Protein AF-A0A7J3TVX0-F1 (afdb_monomer_lite)

Radius of gyration: 14.3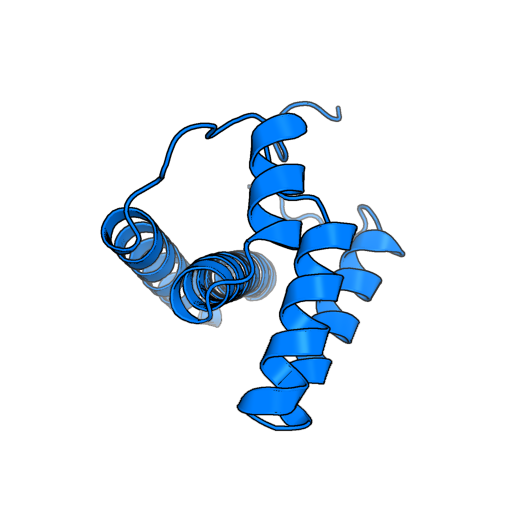8 Å; chains: 1; bounding box: 34×31×35 Å

pLDDT: mean 74.0, std 18.88, range [29.16, 92.06]

Secondary structure (DSSP, 8-state):
---SSS----S---HHHHHHHHHHHHHHHHHHTTT-HHHHHHHHHHHHHHHHHHHHHHTT-HHHHHHHHHHTS--HHHHHHHHHHHHHHH-GGGGHHHHHHHHHHHSTT-S----

Sequence (115 aa):
MYVDLVHGMGEEVDVKQRIDLASKYLEEGMKLADKDPIQASGKLYKVAEEAVKVLAVRFGMEDILKVVGGKGGWTVIELEKAVSRISKKLGGWFKYFRGILHGFYMYGGYFPLNL

Foldseek 3Di:
DPPPDWDADQDDPDLVNLQVQLVVLQVVLVVCVVPPVLSSVVSNLSNVQSVLVSVCVVVVVVVLVVVQNVVRHDDLVSSLVSLVVVCVVVHPVSNVNNVVSVCCVVVPDPSPPPD

Structure (mmCIF, N/CA/C/O backbone):
data_AF-A0A7J3TVX0-F1
#
_entry.id   AF-A0A7J3TVX0-F1
#
loop_
_atom_site.group_PDB
_atom_site.id
_atom_site.type_symbol
_atom_site.label_atom_id
_atom_site.label_alt_id
_atom_site.label_comp_id
_atom_site.label_asym_id
_atom_site.label_entity_id
_atom_site.label_seq_id
_atom_site.pdbx_PDB_ins_code
_atom_site.Cartn_x
_atom_site.Cartn_y
_atom_site.Cartn_z
_atom_site.occupancy
_atom_site.B_iso_or_equiv
_atom_site.auth_seq_id
_atom_site.auth_comp_id
_atom_site.auth_asym_id
_atom_site.auth_atom_id
_atom_site.pdbx_PDB_model_num
ATOM 1 N N . MET A 1 1 ? 20.139 12.286 1.235 1.00 34.56 1 MET A N 1
ATOM 2 C CA . MET A 1 1 ? 19.181 12.712 0.196 1.00 34.56 1 MET A CA 1
ATOM 3 C C . MET A 1 1 ? 17.920 11.879 0.381 1.00 34.56 1 MET A C 1
ATOM 5 O O . MET A 1 1 ? 17.790 10.815 -0.196 1.00 34.56 1 MET A O 1
ATOM 9 N N . TYR A 1 2 ? 17.102 12.282 1.351 1.00 30.72 2 TYR A N 1
ATOM 10 C CA . TYR A 1 2 ? 16.082 11.455 2.013 1.00 30.72 2 TYR A CA 1
ATOM 11 C C . TYR A 1 2 ? 14.727 12.184 2.000 1.00 30.72 2 TYR A C 1
ATOM 13 O O . TYR A 1 2 ? 14.042 12.223 3.016 1.00 30.72 2 TYR A O 1
ATOM 21 N N . VAL A 1 3 ? 14.402 12.878 0.901 1.00 33.53 3 VAL A N 1
ATOM 22 C CA . VAL A 1 3 ? 13.407 13.967 0.964 1.00 33.53 3 VAL A CA 1
ATOM 23 C C . VAL A 1 3 ? 12.142 13.748 0.125 1.00 33.53 3 VAL A C 1
ATOM 25 O O . VAL A 1 3 ? 11.113 14.268 0.524 1.00 33.53 3 VAL A O 1
ATOM 28 N N . ASP A 1 4 ? 12.101 12.875 -0.891 1.00 33.25 4 ASP A N 1
ATOM 29 C CA . ASP A 1 4 ? 10.940 12.897 -1.814 1.00 33.25 4 ASP A CA 1
ATOM 30 C C . ASP A 1 4 ? 10.031 11.653 -1.860 1.00 33.25 4 ASP A C 1
ATOM 32 O O . ASP A 1 4 ? 9.159 11.575 -2.720 1.00 33.25 4 ASP A O 1
ATOM 36 N N . LEU A 1 5 ? 10.155 10.671 -0.955 1.00 38.53 5 LEU A N 1
ATOM 37 C CA . LEU A 1 5 ? 9.401 9.402 -1.092 1.00 38.53 5 LEU A CA 1
ATOM 38 C C . LEU A 1 5 ? 8.338 9.095 -0.031 1.00 38.53 5 LEU A C 1
ATOM 40 O O . LEU A 1 5 ? 7.684 8.061 -0.121 1.00 38.53 5 LEU A O 1
ATOM 44 N N . VAL A 1 6 ? 8.094 9.993 0.927 1.00 39.53 6 VAL A N 1
ATOM 45 C CA . VAL A 1 6 ? 6.992 9.837 1.907 1.00 39.53 6 VAL A CA 1
ATOM 46 C C . VAL A 1 6 ? 6.240 11.160 2.142 1.00 39.53 6 VAL A C 1
ATOM 48 O O . VAL A 1 6 ? 5.517 11.314 3.121 1.00 39.53 6 VAL A O 1
ATOM 51 N N . HIS A 1 7 ? 6.395 12.154 1.262 1.00 34.94 7 HIS A N 1
ATOM 52 C CA . HIS A 1 7 ? 5.667 13.417 1.391 1.00 34.94 7 HIS A CA 1
ATOM 53 C C . HIS A 1 7 ? 4.258 13.315 0.800 1.00 34.94 7 HIS A C 1
ATOM 55 O O . HIS A 1 7 ? 4.060 13.357 -0.408 1.00 34.94 7 HIS A O 1
ATOM 61 N N . GLY A 1 8 ? 3.293 13.170 1.711 1.00 35.56 8 GLY A N 1
ATOM 62 C CA . GLY A 1 8 ? 2.036 13.912 1.702 1.00 35.56 8 GLY A CA 1
ATOM 63 C C . GLY A 1 8 ? 1.128 13.744 0.489 1.00 35.56 8 GLY A C 1
ATOM 64 O O . GLY A 1 8 ? 1.158 14.544 -0.435 1.00 35.56 8 GLY A O 1
ATOM 65 N N . MET A 1 9 ? 0.175 12.824 0.608 1.00 35.59 9 MET A N 1
ATOM 66 C CA . MET A 1 9 ? -1.212 13.156 0.277 1.00 35.59 9 MET A CA 1
ATOM 67 C C . MET A 1 9 ? -2.062 12.722 1.465 1.00 35.59 9 MET A C 1
ATOM 69 O O . MET A 1 9 ? -2.597 11.612 1.513 1.00 35.59 9 MET A O 1
ATOM 73 N N . GLY A 1 10 ? -2.059 13.590 2.481 1.00 39.28 10 GLY A N 1
ATOM 74 C CA . GLY A 1 10 ? -3.202 13.717 3.371 1.00 39.28 10 GLY A CA 1
ATOM 75 C C . GLY A 1 10 ? -4.428 14.124 2.554 1.00 39.28 10 GLY A C 1
ATOM 76 O O . GLY A 1 10 ? -4.291 14.619 1.440 1.00 39.28 10 GLY A O 1
ATOM 77 N N . GLU A 1 11 ? -5.596 13.894 3.140 1.00 40.81 11 GLU A N 1
ATOM 78 C CA . GLU A 1 11 ? -6.919 13.891 2.507 1.00 40.81 11 GLU A CA 1
ATOM 79 C C . GLU A 1 11 ? -7.253 12.584 1.790 1.00 40.81 11 GLU A C 1
ATOM 81 O O . GLU A 1 11 ? -6.399 11.867 1.268 1.00 40.81 11 GLU A O 1
ATOM 86 N N . GLU A 1 12 ? -8.530 12.231 1.872 1.00 44.47 12 GLU A N 1
ATOM 87 C CA . GLU A 1 12 ? -9.164 11.105 1.206 1.00 44.47 12 GLU A CA 1
ATOM 88 C C . GLU A 1 12 ? -8.864 11.137 -0.297 1.00 44.47 12 GLU A C 1
ATOM 90 O O . GLU A 1 12 ? -9.644 11.647 -1.093 1.00 44.47 12 GLU A O 1
ATOM 95 N N . VAL A 1 13 ? -7.720 10.596 -0.718 1.00 54.12 13 VAL A N 1
ATOM 96 C CA . VAL A 1 13 ? -7.504 10.307 -2.133 1.00 54.12 13 VAL A CA 1
ATOM 97 C C . VAL A 1 13 ? -8.579 9.296 -2.497 1.00 54.12 13 VAL A C 1
ATOM 99 O O . VAL A 1 13 ? -8.540 8.155 -2.015 1.00 54.12 13 VAL A O 1
ATOM 102 N N . ASP A 1 14 ? -9.545 9.756 -3.293 1.00 68.31 14 ASP A N 1
ATOM 103 C CA . ASP A 1 14 ? -10.645 8.959 -3.811 1.00 68.31 14 ASP A CA 1
ATOM 104 C C . ASP A 1 14 ? -10.072 7.624 -4.296 1.00 68.31 14 ASP A C 1
ATOM 106 O O . ASP A 1 14 ? -9.055 7.571 -4.996 1.00 68.31 14 ASP A O 1
ATOM 110 N N . VAL A 1 15 ? -10.709 6.526 -3.893 1.00 75.75 15 VAL A N 1
ATOM 111 C CA . VAL A 1 15 ? -10.357 5.164 -4.315 1.00 75.75 15 VAL A CA 1
ATOM 112 C C . VAL A 1 15 ? -10.134 5.134 -5.831 1.00 75.75 15 VAL A C 1
ATOM 114 O O . VAL A 1 15 ? -9.211 4.470 -6.301 1.00 75.75 15 VAL A O 1
ATOM 117 N N . LYS A 1 16 ? -10.919 5.914 -6.584 1.00 77.94 16 LYS A N 1
ATOM 118 C CA . LYS A 1 16 ? -10.761 6.089 -8.027 1.00 77.94 16 LYS A CA 1
ATOM 119 C C . LYS A 1 16 ? -9.409 6.689 -8.427 1.00 77.94 16 LYS A C 1
ATOM 121 O O . LYS A 1 16 ? -8.724 6.104 -9.254 1.00 77.94 16 LYS A O 1
ATOM 126 N N . GLN A 1 17 ? -8.978 7.784 -7.803 1.00 83.25 17 GLN A N 1
ATOM 127 C CA . GLN A 1 17 ? -7.683 8.412 -8.090 1.00 83.25 17 GLN A CA 1
ATOM 128 C C . GLN A 1 17 ? -6.507 7.462 -7.823 1.00 83.25 17 GLN A C 1
ATOM 130 O O . GLN A 1 17 ? -5.538 7.443 -8.582 1.00 83.25 17 GLN A O 1
ATOM 135 N N . ARG A 1 18 ? -6.591 6.628 -6.776 1.00 80.56 18 ARG A N 1
ATOM 136 C CA . ARG A 1 18 ? -5.564 5.603 -6.506 1.00 80.56 18 ARG A CA 1
ATOM 137 C C . ARG A 1 18 ? -5.544 4.507 -7.567 1.00 80.56 18 ARG A C 1
ATOM 139 O O . ARG A 1 18 ? -4.469 4.055 -7.952 1.00 80.56 18 ARG A O 1
ATOM 146 N N . ILE A 1 19 ? -6.715 4.095 -8.053 1.00 82.25 19 ILE A N 1
ATOM 147 C CA . ILE A 1 19 ? -6.834 3.129 -9.154 1.00 82.25 19 ILE A CA 1
ATOM 148 C C . ILE A 1 19 ? -6.264 3.715 -10.451 1.00 82.25 19 ILE A C 1
ATOM 150 O O . ILE A 1 19 ? -5.523 3.025 -11.153 1.00 82.25 19 ILE A O 1
ATOM 154 N N . ASP A 1 20 ? -6.545 4.982 -10.747 1.00 86.25 20 ASP A N 1
ATOM 155 C CA . ASP A 1 20 ? -6.013 5.670 -11.927 1.00 86.25 20 ASP A CA 1
ATOM 156 C C . ASP A 1 20 ? -4.479 5.754 -11.862 1.00 86.25 20 ASP A C 1
ATOM 158 O O . ASP A 1 20 ? -3.780 5.443 -12.830 1.00 86.25 20 ASP A O 1
ATOM 162 N N . LEU A 1 21 ? -3.931 6.082 -10.687 1.00 83.81 21 LEU A N 1
ATOM 163 C CA . LEU A 1 21 ? -2.488 6.118 -10.461 1.00 83.81 21 LEU A CA 1
ATOM 164 C C . LEU A 1 21 ? -1.841 4.730 -10.599 1.00 83.81 21 LEU A C 1
ATOM 166 O O . LEU A 1 21 ? -0.799 4.594 -11.243 1.00 83.81 21 LEU A O 1
ATOM 170 N N . ALA A 1 22 ? -2.466 3.694 -10.035 1.00 84.50 22 ALA A N 1
ATOM 171 C CA . ALA A 1 22 ? -2.012 2.314 -10.183 1.00 84.50 22 ALA A CA 1
ATOM 172 C C . ALA A 1 22 ? -2.023 1.873 -11.656 1.00 84.50 22 ALA A C 1
ATOM 174 O O . ALA A 1 22 ? -1.080 1.235 -12.117 1.00 84.50 22 ALA A O 1
ATOM 175 N N . SER A 1 23 ? -3.044 2.268 -12.416 1.00 87.19 23 SER A N 1
ATOM 176 C CA . SER A 1 23 ? -3.147 1.966 -13.849 1.00 87.19 23 SER A CA 1
ATOM 177 C C . SER A 1 23 ? -2.021 2.632 -14.639 1.00 87.19 23 SER A C 1
ATOM 179 O O . SER A 1 23 ? -1.353 1.977 -15.438 1.00 87.19 23 SER A O 1
ATOM 181 N N . LYS A 1 24 ? -1.715 3.899 -14.338 1.00 88.31 24 LYS A N 1
ATOM 182 C CA . LYS A 1 24 ? -0.589 4.615 -14.950 1.00 88.31 24 LYS A CA 1
ATOM 183 C C . LYS A 1 24 ? 0.752 3.934 -14.666 1.00 88.31 24 LYS A C 1
ATOM 185 O O . LYS A 1 24 ? 1.548 3.733 -15.581 1.00 88.31 24 LYS A O 1
ATOM 190 N N . TYR A 1 25 ? 1.008 3.544 -13.416 1.00 84.19 25 TYR A N 1
ATOM 191 C CA . TYR A 1 25 ? 2.241 2.830 -13.078 1.00 84.19 25 TYR A CA 1
ATOM 192 C C . TYR A 1 25 ? 2.333 1.466 -13.761 1.00 84.19 25 TYR A C 1
ATOM 194 O O . TYR A 1 25 ? 3.426 1.068 -14.162 1.00 84.19 25 TYR A O 1
ATOM 202 N N . LEU A 1 26 ? 1.211 0.765 -13.929 1.00 87.00 26 LEU A N 1
ATOM 203 C CA . LEU A 1 26 ? 1.179 -0.504 -14.647 1.00 87.00 26 LEU A CA 1
ATOM 204 C C . LEU A 1 26 ? 1.558 -0.314 -16.119 1.00 87.00 26 LEU A C 1
ATOM 206 O O . LEU A 1 26 ? 2.424 -1.028 -16.619 1.00 87.00 26 LEU A O 1
ATOM 210 N N . GLU A 1 27 ? 0.974 0.673 -16.798 1.00 90.56 27 GLU A N 1
ATOM 211 C CA . GLU A 1 27 ? 1.314 0.987 -18.190 1.00 90.56 27 GLU A CA 1
ATOM 212 C C . GLU A 1 27 ? 2.791 1.361 -18.360 1.00 90.56 27 GLU A C 1
ATOM 214 O O . GLU A 1 27 ? 3.448 0.905 -19.298 1.00 90.56 27 GLU A O 1
ATOM 219 N N . GLU A 1 28 ? 3.328 2.180 -17.455 1.00 84.88 28 GLU A N 1
ATOM 220 C CA . GLU A 1 28 ? 4.745 2.553 -17.453 1.00 84.88 28 GLU A CA 1
ATOM 221 C C . GLU A 1 28 ? 5.648 1.333 -17.225 1.00 84.88 28 GLU A C 1
ATOM 223 O O . GLU A 1 28 ? 6.623 1.150 -17.951 1.00 84.88 28 GLU A O 1
ATOM 228 N N . GLY A 1 29 ? 5.305 0.471 -16.264 1.00 82.88 29 GLY A N 1
ATOM 229 C CA . GLY A 1 29 ? 6.054 -0.751 -15.975 1.00 82.88 29 GLY A CA 1
ATOM 230 C C . GLY A 1 29 ? 6.062 -1.727 -17.150 1.00 82.88 29 GLY A C 1
ATOM 231 O O . GLY A 1 29 ? 7.113 -2.258 -17.498 1.00 82.88 29 GLY A O 1
ATOM 232 N N . MET A 1 30 ? 4.923 -1.901 -17.824 1.00 87.44 30 MET A N 1
ATOM 233 C CA . MET A 1 30 ? 4.815 -2.769 -19.001 1.00 87.44 30 MET A CA 1
ATOM 234 C C . MET A 1 30 ? 5.667 -2.274 -20.175 1.00 87.44 30 MET A C 1
ATOM 236 O O . MET A 1 30 ? 6.292 -3.078 -20.857 1.00 87.44 30 MET A O 1
ATOM 240 N N . LYS A 1 31 ? 5.757 -0.955 -20.391 1.00 90.12 31 LYS A N 1
ATOM 241 C CA . LYS A 1 31 ? 6.625 -0.369 -21.436 1.00 90.12 31 LYS A CA 1
ATOM 242 C C . LYS A 1 31 ? 8.118 -0.546 -21.148 1.00 90.12 31 LYS A C 1
ATOM 244 O O . LYS A 1 31 ? 8.927 -0.479 -22.076 1.00 90.12 31 LYS A O 1
ATOM 249 N N . LEU A 1 32 ? 8.473 -0.719 -19.876 1.00 85.00 32 LEU A N 1
ATOM 250 C CA . LEU A 1 32 ? 9.846 -0.889 -19.410 1.00 85.00 32 LEU A CA 1
ATOM 251 C C . LEU A 1 32 ? 10.241 -2.361 -19.259 1.00 85.00 32 LEU A C 1
ATOM 253 O O . LEU A 1 32 ? 11.431 -2.632 -19.183 1.00 85.00 32 LEU A O 1
ATOM 257 N N . ALA A 1 33 ? 9.293 -3.303 -19.266 1.00 81.81 33 ALA A N 1
ATOM 258 C CA . ALA A 1 33 ? 9.542 -4.715 -18.966 1.00 81.81 33 ALA A CA 1
ATOM 259 C C . ALA A 1 33 ? 10.687 -5.331 -19.791 1.00 81.81 33 ALA A C 1
ATOM 261 O O . ALA A 1 33 ? 11.547 -6.004 -19.227 1.00 81.81 33 ALA A O 1
ATOM 262 N N . ASP A 1 34 ? 10.742 -5.029 -21.091 1.00 82.94 34 ASP A N 1
ATOM 263 C CA . ASP A 1 34 ? 11.770 -5.559 -21.999 1.00 82.94 34 ASP A CA 1
ATOM 264 C C . ASP A 1 34 ? 13.027 -4.676 -22.094 1.00 82.94 34 ASP A C 1
ATOM 266 O O . ASP A 1 34 ? 14.038 -5.089 -22.659 1.00 82.94 34 ASP A O 1
ATOM 270 N N . LYS A 1 35 ? 12.966 -3.439 -21.586 1.00 86.38 35 LYS A N 1
ATOM 271 C CA . LYS A 1 35 ? 14.016 -2.418 -21.762 1.00 86.38 35 LYS A CA 1
ATOM 272 C C . LYS A 1 35 ? 14.840 -2.208 -20.503 1.00 86.38 35 LYS A C 1
ATOM 274 O O . LYS A 1 35 ? 16.063 -2.163 -20.559 1.00 86.38 35 LYS A O 1
ATOM 279 N N . ASP A 1 36 ? 14.148 -2.062 -19.384 1.00 84.56 36 ASP A N 1
ATOM 280 C CA . ASP A 1 36 ? 14.714 -1.861 -18.063 1.00 84.56 36 ASP A CA 1
ATOM 281 C C . ASP A 1 36 ? 13.866 -2.636 -17.038 1.00 84.56 36 ASP A C 1
ATOM 283 O O . ASP A 1 36 ? 12.948 -2.087 -16.414 1.00 84.56 36 ASP A O 1
ATOM 287 N N . PRO A 1 37 ? 14.160 -3.938 -16.860 1.00 80.00 37 PRO A N 1
ATOM 288 C CA . PRO A 1 37 ? 13.452 -4.787 -15.907 1.00 80.00 37 PRO A CA 1
ATOM 289 C C . PRO A 1 37 ? 13.529 -4.262 -14.468 1.00 80.00 37 PRO A C 1
ATOM 291 O O . PRO A 1 37 ? 12.621 -4.497 -13.667 1.00 80.00 37 PRO A O 1
ATOM 294 N N . ILE A 1 38 ? 14.598 -3.530 -14.138 1.00 78.56 38 ILE A N 1
ATOM 295 C CA . ILE A 1 38 ? 14.796 -2.937 -12.820 1.00 78.56 38 ILE A CA 1
ATOM 296 C C . ILE A 1 38 ? 13.745 -1.847 -12.620 1.00 78.56 38 ILE A C 1
ATOM 298 O O . ILE A 1 38 ? 12.927 -1.958 -11.701 1.00 78.56 38 ILE A O 1
ATOM 302 N N . GLN A 1 39 ? 13.676 -0.858 -13.514 1.00 78.06 39 GLN A N 1
ATOM 303 C CA . GLN A 1 39 ? 12.655 0.193 -13.455 1.00 78.06 39 GLN A CA 1
ATOM 304 C C . GLN A 1 39 ? 11.230 -0.348 -13.564 1.00 78.06 39 GLN A C 1
ATOM 306 O O . GLN A 1 39 ? 10.355 0.095 -12.811 1.00 78.06 39 GLN A O 1
ATOM 311 N N . ALA A 1 40 ? 10.996 -1.349 -14.412 1.00 77.50 40 ALA A N 1
ATOM 312 C CA . ALA A 1 40 ? 9.706 -2.027 -14.501 1.00 77.50 40 ALA A CA 1
ATOM 313 C C . ALA A 1 40 ? 9.276 -2.618 -13.149 1.00 77.50 40 ALA A C 1
ATOM 315 O O . ALA A 1 40 ? 8.149 -2.387 -12.701 1.00 77.50 40 ALA A O 1
ATOM 316 N N . SER A 1 41 ? 10.181 -3.306 -12.447 1.00 77.38 41 SER A N 1
ATOM 317 C CA . SER A 1 41 ? 9.890 -3.882 -11.128 1.00 77.38 41 SER A CA 1
ATOM 318 C C . SER A 1 41 ? 9.548 -2.813 -10.082 1.00 77.38 41 SER A C 1
ATOM 320 O O . SER A 1 41 ? 8.609 -2.989 -9.302 1.00 77.38 41 SER A O 1
ATOM 322 N N . GLY A 1 42 ? 10.224 -1.659 -10.123 1.00 78.62 42 GLY A N 1
ATOM 323 C CA . GLY A 1 42 ? 9.917 -0.517 -9.260 1.00 78.62 42 GLY A CA 1
ATOM 324 C C . GLY A 1 42 ? 8.523 0.064 -9.520 1.00 78.62 42 GLY A C 1
ATOM 325 O O . GLY A 1 42 ? 7.816 0.436 -8.580 1.00 78.62 42 GLY A O 1
ATOM 326 N N . LYS A 1 43 ? 8.081 0.104 -10.784 1.00 83.31 43 LYS A N 1
ATOM 327 C CA . LYS A 1 43 ? 6.722 0.546 -11.140 1.00 83.31 43 LYS A CA 1
ATOM 328 C C . LYS A 1 43 ? 5.668 -0.451 -10.670 1.00 83.31 43 LYS A C 1
ATOM 330 O O . LYS A 1 43 ? 4.701 -0.041 -10.034 1.00 83.31 43 LYS A O 1
ATOM 335 N N . LEU A 1 44 ? 5.884 -1.748 -10.892 1.00 82.69 44 LEU A N 1
ATOM 336 C CA . LEU A 1 44 ? 4.982 -2.805 -10.422 1.00 82.69 44 LEU A CA 1
ATOM 337 C C . LEU A 1 44 ? 4.850 -2.820 -8.893 1.00 82.69 44 LEU A C 1
ATOM 339 O O . LEU A 1 44 ? 3.754 -3.029 -8.375 1.00 82.69 44 LEU A O 1
ATOM 343 N N . TYR A 1 45 ? 5.927 -2.520 -8.164 1.00 82.44 45 TYR A N 1
ATOM 344 C CA . TYR A 1 45 ? 5.863 -2.329 -6.715 1.00 82.44 45 TYR A CA 1
ATOM 345 C C . TYR A 1 45 ? 4.915 -1.179 -6.323 1.00 82.44 45 TYR A C 1
ATOM 347 O O . TYR A 1 45 ? 4.094 -1.338 -5.421 1.00 82.44 45 TYR A O 1
ATOM 355 N N . LYS A 1 46 ? 4.950 -0.040 -7.028 1.00 83.12 46 LYS A N 1
ATOM 356 C CA . LYS A 1 46 ? 4.020 1.074 -6.761 1.00 83.12 46 LYS A CA 1
ATOM 357 C C . LYS A 1 46 ? 2.562 0.706 -7.052 1.00 83.12 46 LYS A C 1
ATOM 359 O O . LYS A 1 46 ? 1.679 1.104 -6.295 1.00 83.12 46 LYS A O 1
ATOM 364 N N . VAL A 1 47 ? 2.305 -0.087 -8.097 1.00 87.75 47 VAL A N 1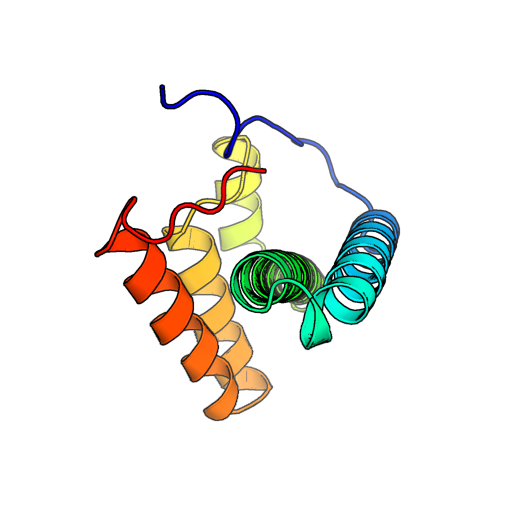
ATOM 365 C CA . VAL A 1 47 ? 0.964 -0.646 -8.380 1.00 87.75 47 VAL A CA 1
ATOM 366 C C . VAL A 1 47 ? 0.478 -1.484 -7.197 1.00 87.75 47 VAL A C 1
ATOM 368 O O . VAL A 1 47 ? -0.632 -1.299 -6.699 1.00 87.75 47 VAL A O 1
ATOM 371 N N . ALA A 1 48 ? 1.337 -2.388 -6.729 1.00 86.44 48 ALA A N 1
ATOM 372 C CA . ALA A 1 48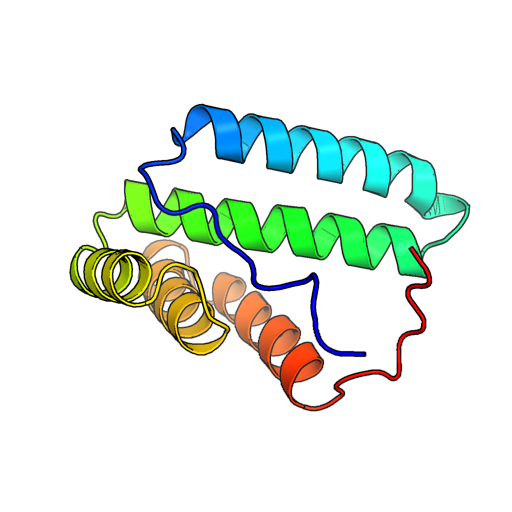 ? 1.103 -3.246 -5.576 1.00 86.44 48 ALA A CA 1
ATOM 373 C C . ALA A 1 48 ? 0.793 -2.444 -4.299 1.00 86.44 48 ALA A C 1
ATOM 375 O O . ALA A 1 48 ? -0.152 -2.767 -3.575 1.00 86.44 48 ALA A O 1
ATOM 376 N N . GLU A 1 49 ? 1.555 -1.384 -4.039 1.00 85.88 49 GLU A N 1
ATOM 377 C CA . GLU A 1 49 ? 1.363 -0.512 -2.885 1.00 85.88 49 GLU A CA 1
ATOM 378 C C . GLU A 1 49 ? 0.001 0.201 -2.926 1.00 85.88 49 GLU A C 1
ATOM 380 O O . GLU A 1 49 ? -0.753 0.146 -1.951 1.00 85.88 49 GLU A O 1
ATOM 385 N N . GLU A 1 50 ? -0.371 0.805 -4.058 1.00 86.88 50 GLU A N 1
ATOM 386 C CA . GLU A 1 50 ? -1.679 1.460 -4.205 1.00 86.88 50 GLU A CA 1
ATOM 387 C C . GLU A 1 50 ? -2.847 0.469 -4.099 1.00 86.88 50 GLU A C 1
ATOM 389 O O . GLU A 1 50 ? -3.865 0.781 -3.474 1.00 86.88 50 GLU A O 1
ATOM 394 N N . ALA A 1 51 ? -2.691 -0.760 -4.601 1.00 89.56 51 ALA A N 1
ATOM 395 C CA . ALA A 1 51 ? -3.697 -1.808 -4.442 1.00 89.56 51 ALA A CA 1
ATOM 396 C C . ALA A 1 51 ? -3.944 -2.159 -2.963 1.00 89.56 51 ALA A C 1
ATOM 398 O O . ALA A 1 51 ? -5.096 -2.289 -2.541 1.00 89.56 51 ALA A O 1
ATOM 399 N N . VAL A 1 52 ? -2.890 -2.264 -2.145 1.00 89.94 52 VAL A N 1
ATOM 400 C CA . VAL A 1 52 ? -3.018 -2.493 -0.693 1.00 89.94 52 VAL A CA 1
ATOM 401 C C . VAL A 1 52 ? -3.754 -1.335 -0.018 1.00 89.94 52 VAL A C 1
ATOM 403 O O . VAL A 1 52 ? -4.641 -1.582 0.803 1.00 89.94 52 VAL A O 1
ATOM 406 N N . LYS A 1 53 ? -3.436 -0.085 -0.378 1.00 88.75 53 LYS A N 1
ATOM 407 C CA . LYS A 1 53 ? -4.101 1.110 0.173 1.00 88.75 53 LYS A CA 1
ATOM 408 C C . LYS A 1 53 ? -5.594 1.114 -0.156 1.00 88.75 53 LYS A C 1
ATOM 410 O O . LYS A 1 53 ? -6.421 1.302 0.736 1.00 88.75 53 LYS A O 1
ATOM 415 N N . VAL A 1 54 ? -5.948 0.824 -1.408 1.00 89.94 54 VAL A N 1
ATOM 416 C CA . VAL A 1 54 ? -7.344 0.689 -1.854 1.00 89.94 54 VAL A CA 1
ATOM 417 C C . VAL A 1 54 ? -8.061 -0.428 -1.094 1.00 89.94 54 VAL A C 1
ATOM 419 O O . VAL A 1 54 ? -9.168 -0.226 -0.595 1.00 89.94 54 VAL A O 1
ATOM 422 N N . LEU A 1 55 ? -7.436 -1.597 -0.949 1.00 89.50 55 LEU A N 1
ATOM 423 C CA . LEU A 1 55 ? -8.019 -2.724 -0.218 1.00 89.50 55 LEU A CA 1
ATOM 424 C C . LEU A 1 55 ? -8.216 -2.418 1.270 1.00 89.50 55 LEU A C 1
ATOM 426 O O . LEU A 1 55 ? -9.212 -2.849 1.849 1.00 89.50 55 LEU A O 1
ATOM 430 N N . ALA A 1 56 ? -7.316 -1.662 1.895 1.00 89.00 56 ALA A N 1
ATOM 431 C CA . ALA A 1 56 ? -7.472 -1.243 3.283 1.00 89.00 56 ALA A CA 1
ATOM 432 C C . ALA A 1 56 ? -8.693 -0.330 3.481 1.00 89.00 56 ALA A C 1
ATOM 434 O O . ALA A 1 56 ? -9.425 -0.506 4.458 1.00 89.00 56 ALA A O 1
ATOM 435 N N . VAL A 1 57 ? -8.957 0.575 2.530 1.00 88.62 57 VAL A N 1
ATOM 436 C CA . VAL A 1 57 ? -10.185 1.389 2.501 1.00 88.62 57 VAL A CA 1
ATOM 437 C C . VAL A 1 57 ? -11.410 0.501 2.287 1.00 88.62 57 VAL A C 1
ATOM 439 O O . VAL A 1 57 ? -12.349 0.537 3.077 1.00 88.62 57 VAL A O 1
ATOM 442 N N . ARG A 1 58 ? -11.387 -0.370 1.271 1.00 88.62 58 ARG A N 1
ATOM 443 C CA . ARG A 1 58 ? -12.526 -1.241 0.924 1.00 88.62 58 ARG A CA 1
ATOM 444 C C . ARG A 1 58 ? -12.882 -2.251 2.011 1.00 88.62 58 ARG A C 1
ATOM 446 O O . ARG A 1 58 ? -14.046 -2.622 2.124 1.00 88.62 58 ARG A O 1
ATOM 453 N N . PHE A 1 59 ? -11.910 -2.698 2.801 1.00 88.44 59 PHE A N 1
ATOM 454 C CA . PHE A 1 59 ? -12.142 -3.588 3.938 1.00 88.44 59 PHE A CA 1
ATOM 455 C C . PHE A 1 59 ? -12.396 -2.859 5.262 1.00 88.44 59 PHE A C 1
ATOM 457 O O . PHE A 1 59 ? -12.519 -3.540 6.281 1.00 88.44 59 PHE A O 1
ATOM 464 N N . GLY A 1 60 ? -12.477 -1.524 5.263 1.00 87.62 60 GLY A N 1
ATOM 465 C CA . GLY A 1 60 ? -12.821 -0.739 6.449 1.00 87.62 60 GLY A CA 1
ATOM 466 C 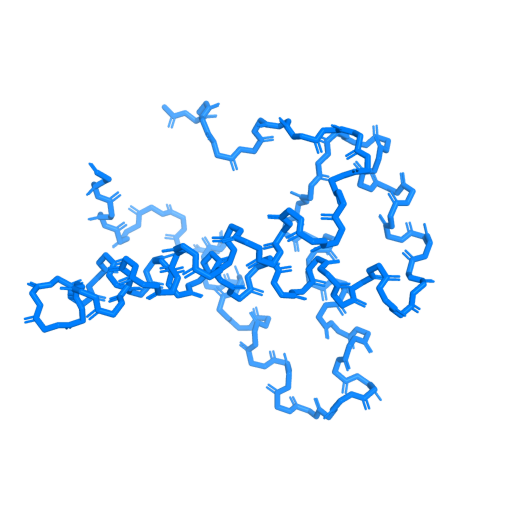C . GLY A 1 60 ? -11.794 -0.858 7.574 1.00 87.62 60 GLY A C 1
ATOM 467 O O . GLY A 1 60 ? -12.160 -1.043 8.732 1.00 87.62 60 GLY A O 1
ATOM 468 N N . MET A 1 61 ? -10.494 -0.804 7.261 1.00 91.44 61 MET A N 1
ATOM 469 C CA . MET A 1 61 ? -9.423 -0.898 8.266 1.00 91.44 61 MET A CA 1
ATOM 470 C C . MET A 1 61 ? -9.223 0.430 9.014 1.00 91.44 61 MET A C 1
ATOM 472 O O . MET A 1 61 ? -8.146 1.023 8.962 1.00 91.44 61 MET A O 1
ATOM 476 N N . GLU A 1 62 ? -10.268 0.914 9.688 1.00 88.62 62 GLU A N 1
ATOM 477 C CA . GLU A 1 62 ? -10.321 2.251 10.297 1.00 88.62 62 GLU A CA 1
ATOM 478 C C . GLU A 1 62 ? -9.171 2.549 11.260 1.00 88.62 62 GLU A C 1
ATOM 480 O O . GLU A 1 62 ? -8.690 3.674 11.314 1.00 88.62 62 GLU A O 1
ATOM 485 N N . ASP A 1 63 ? -8.707 1.561 12.020 1.00 89.44 63 ASP A N 1
ATOM 486 C CA . ASP A 1 63 ? -7.584 1.722 12.942 1.00 89.44 63 ASP A CA 1
ATOM 487 C C . ASP A 1 63 ? -6.269 2.014 12.207 1.00 89.44 63 ASP A C 1
ATOM 489 O O . ASP A 1 63 ? -5.470 2.823 12.673 1.00 89.44 63 ASP A O 1
ATOM 493 N N . ILE A 1 64 ? -6.062 1.410 11.034 1.00 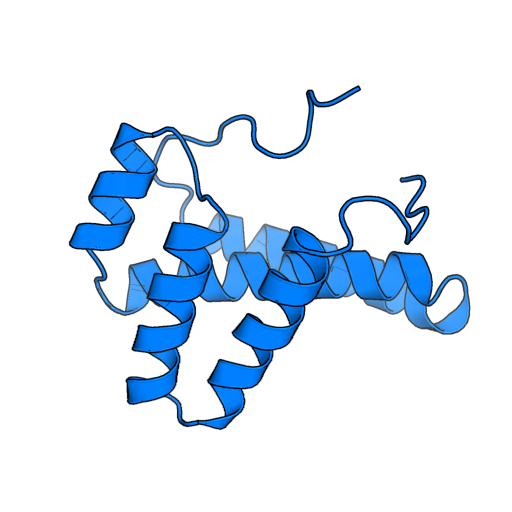88.56 64 ILE A N 1
ATOM 494 C CA . ILE A 1 64 ? -4.906 1.695 10.179 1.00 88.56 64 ILE A CA 1
ATOM 495 C C . ILE A 1 64 ? -5.088 3.063 9.517 1.00 88.56 64 ILE A C 1
ATOM 497 O O . ILE A 1 64 ? -4.169 3.879 9.540 1.00 88.56 64 ILE A O 1
ATOM 501 N N . LEU A 1 65 ? -6.278 3.345 8.982 1.00 87.56 65 LEU A N 1
ATOM 502 C CA . LEU A 1 65 ? -6.575 4.605 8.292 1.00 87.56 65 LEU A CA 1
ATOM 503 C C . LEU A 1 65 ? -6.471 5.821 9.224 1.00 87.56 65 LEU A C 1
ATOM 505 O O . LEU A 1 65 ? -5.928 6.846 8.820 1.00 87.56 65 LEU A O 1
ATOM 509 N N . LYS A 1 66 ? -6.898 5.699 10.487 1.00 86.75 66 LYS A N 1
ATOM 510 C CA . LYS A 1 66 ? -6.735 6.743 11.514 1.00 86.75 66 LYS A CA 1
ATOM 511 C C . LYS A 1 66 ? -5.264 7.050 11.783 1.00 86.75 66 LYS A C 1
ATOM 513 O O . LYS A 1 66 ? -4.890 8.215 11.876 1.00 86.75 66 LYS A O 1
ATOM 518 N N . VAL A 1 67 ? -4.419 6.020 11.873 1.00 87.12 67 VAL A N 1
ATOM 519 C CA . VAL A 1 67 ? -2.973 6.198 12.077 1.00 87.12 67 VAL A CA 1
ATOM 520 C C . VAL A 1 67 ? -2.325 6.858 10.862 1.00 87.12 67 VAL A C 1
ATOM 522 O O . VAL A 1 67 ? -1.524 7.774 11.028 1.00 87.12 67 VAL A O 1
ATOM 525 N N . VAL A 1 68 ? -2.695 6.433 9.653 1.00 83.62 68 VAL A N 1
ATOM 526 C CA . VAL A 1 68 ? -2.217 7.024 8.394 1.00 83.62 68 VAL A CA 1
ATOM 527 C C . VAL A 1 68 ? -2.615 8.498 8.294 1.00 83.62 68 VAL A C 1
ATOM 529 O O . VAL A 1 68 ? -1.763 9.337 8.010 1.00 83.62 68 VAL A O 1
ATOM 532 N N . GLY A 1 69 ? -3.878 8.827 8.583 1.00 78.81 69 GLY A N 1
ATOM 533 C CA . GLY A 1 69 ? -4.373 10.204 8.584 1.00 78.81 69 GLY A CA 1
ATOM 534 C C . GLY A 1 69 ? -3.667 11.081 9.620 1.00 78.81 69 GLY A C 1
ATOM 535 O O . GLY A 1 69 ? -3.242 12.185 9.297 1.00 78.81 69 GLY A O 1
ATOM 536 N N . GLY A 1 70 ? -3.456 10.566 10.837 1.00 77.06 70 GLY A N 1
ATOM 537 C CA . GLY A 1 70 ? -2.764 11.295 11.906 1.00 77.06 70 GLY A CA 1
ATOM 538 C C . GLY A 1 70 ? -1.259 11.484 11.679 1.00 77.06 70 GLY A C 1
ATOM 539 O O . GLY A 1 70 ? -0.694 12.469 12.145 1.00 77.06 70 GLY A O 1
ATOM 540 N N . LYS A 1 71 ? -0.600 10.566 10.960 1.00 75.56 71 LYS A N 1
ATOM 541 C CA . LYS A 1 71 ? 0.832 10.650 10.610 1.00 75.56 71 LYS A CA 1
ATOM 542 C C . LYS A 1 71 ? 1.103 11.379 9.287 1.00 75.56 71 LYS A C 1
ATOM 544 O O . LYS A 1 71 ? 2.265 11.581 8.948 1.00 75.56 71 LYS A O 1
ATOM 549 N N . GLY A 1 72 ? 0.062 11.738 8.532 1.00 74.31 72 GLY A N 1
ATOM 550 C CA . GLY A 1 72 ? 0.185 12.393 7.226 1.00 74.31 72 GLY A CA 1
ATOM 551 C C . GLY A 1 72 ? 0.592 11.465 6.074 1.00 74.31 72 GLY A C 1
ATOM 552 O O . GLY A 1 72 ? 1.011 11.951 5.024 1.00 74.31 72 GLY A O 1
ATOM 553 N N . GLY A 1 73 ? 0.489 10.140 6.238 1.00 77.25 73 GLY A N 1
ATOM 554 C CA . GLY A 1 73 ? 0.869 9.202 5.184 1.00 77.25 73 GLY A CA 1
ATOM 555 C C . GLY A 1 73 ? 0.972 7.736 5.605 1.00 77.25 73 GLY A C 1
ATOM 556 O O . GLY A 1 73 ? 0.865 7.371 6.776 1.00 77.25 73 GLY A O 1
ATOM 557 N N . TRP A 1 74 ? 1.170 6.878 4.603 1.00 83.44 74 TRP A N 1
ATOM 558 C CA . TRP A 1 74 ? 1.408 5.448 4.784 1.00 83.44 74 TRP A CA 1
ATOM 559 C C . TRP A 1 74 ? 2.880 5.202 5.097 1.00 83.44 74 TRP A C 1
ATOM 561 O O . TRP A 1 74 ? 3.747 5.649 4.352 1.00 83.44 74 TRP A O 1
ATOM 571 N N . THR A 1 75 ? 3.165 4.448 6.159 1.00 84.00 75 THR A N 1
ATOM 572 C CA . THR A 1 75 ? 4.510 3.905 6.389 1.00 84.00 75 THR A CA 1
ATOM 573 C C . THR A 1 75 ? 4.537 2.410 6.084 1.00 84.00 75 THR A C 1
ATOM 575 O O . THR A 1 75 ? 3.491 1.758 5.993 1.00 84.00 75 THR A O 1
ATOM 578 N N . VAL A 1 76 ? 5.743 1.849 5.964 1.00 79.62 76 VAL A N 1
ATOM 579 C CA . VAL A 1 76 ? 5.953 0.406 5.767 1.00 79.62 76 VAL A CA 1
ATOM 580 C C . VAL A 1 76 ? 5.226 -0.413 6.839 1.00 79.62 76 VAL A C 1
ATOM 582 O O . VAL A 1 76 ? 4.620 -1.433 6.527 1.00 79.62 76 VAL A O 1
ATOM 585 N N . ILE A 1 77 ? 5.188 0.065 8.087 1.00 83.12 77 ILE A N 1
ATOM 586 C CA . ILE A 1 77 ? 4.529 -0.636 9.198 1.00 83.12 77 ILE A CA 1
ATOM 587 C C . ILE A 1 77 ? 3.015 -0.739 8.966 1.00 83.12 77 ILE A C 1
ATOM 589 O O . ILE A 1 77 ? 2.419 -1.798 9.173 1.00 83.12 77 ILE A O 1
ATOM 593 N N . GLU A 1 78 ? 2.366 0.350 8.556 1.00 85.81 78 GLU A N 1
ATOM 594 C CA . GLU A 1 78 ? 0.929 0.372 8.275 1.00 85.81 78 GLU A CA 1
ATOM 595 C C . GLU A 1 78 ? 0.586 -0.464 7.033 1.00 85.81 78 GLU A C 1
ATOM 597 O O . GLU A 1 78 ? -0.415 -1.188 7.052 1.00 85.81 78 GLU A O 1
ATOM 602 N N . LEU A 1 79 ? 1.444 -0.458 6.006 1.00 86.62 79 LEU A N 1
ATOM 603 C CA . LEU A 1 79 ? 1.308 -1.331 4.835 1.00 86.62 79 LEU A CA 1
ATOM 604 C C . LEU A 1 79 ? 1.419 -2.813 5.214 1.00 86.62 79 LEU A C 1
ATOM 606 O O . LEU A 1 79 ? 0.558 -3.607 4.835 1.00 86.62 79 LEU A O 1
ATOM 610 N N . GLU A 1 80 ? 2.410 -3.202 6.018 1.00 87.19 80 GLU A N 1
ATOM 611 C CA . GLU A 1 80 ? 2.551 -4.588 6.479 1.00 87.19 80 GLU A CA 1
ATOM 612 C C . GLU A 1 80 ? 1.351 -5.051 7.313 1.00 87.19 80 GLU A C 1
ATOM 614 O O . GLU A 1 80 ? 0.866 -6.179 7.152 1.00 87.19 80 GLU A O 1
ATOM 619 N N . LYS A 1 81 ? 0.832 -4.180 8.187 1.00 90.00 81 LYS A N 1
ATOM 620 C CA . LYS A 1 81 ? -0.387 -4.456 8.960 1.00 90.00 81 LYS A CA 1
ATOM 621 C C . LYS A 1 81 ? -1.587 -4.677 8.039 1.00 90.00 81 LYS A C 1
ATOM 623 O O . LYS A 1 81 ? -2.332 -5.641 8.247 1.00 90.00 81 LYS A O 1
ATOM 628 N N . ALA A 1 82 ? -1.755 -3.834 7.019 1.00 91.00 82 ALA A N 1
ATOM 629 C CA . ALA A 1 82 ? -2.817 -3.979 6.030 1.00 91.00 82 ALA A CA 1
ATOM 630 C C . ALA A 1 82 ? -2.672 -5.296 5.254 1.00 91.00 82 ALA A C 1
ATOM 632 O O . ALA A 1 82 ? -3.608 -6.094 5.238 1.00 91.00 82 ALA A O 1
ATOM 633 N N . VAL A 1 83 ? -1.484 -5.596 4.720 1.00 91.06 83 VAL A N 1
ATOM 634 C CA . VAL A 1 83 ? -1.176 -6.854 4.014 1.00 91.06 83 VAL A CA 1
ATOM 635 C C . VAL A 1 83 ? -1.500 -8.074 4.871 1.00 91.06 83 VAL A C 1
ATOM 637 O O . VAL A 1 83 ? -2.164 -9.007 4.413 1.00 91.06 83 VAL A O 1
ATOM 640 N N . SER A 1 84 ? -1.098 -8.062 6.141 1.00 90.31 84 SER A N 1
ATOM 641 C CA . SER A 1 84 ? -1.392 -9.147 7.079 1.00 90.31 84 SER A CA 1
ATOM 642 C C . SER A 1 84 ? -2.898 -9.381 7.219 1.00 90.31 84 SER A C 1
ATOM 644 O O . SER A 1 84 ? -3.356 -10.524 7.138 1.00 90.31 84 SER A O 1
ATOM 646 N N . ARG A 1 85 ? -3.699 -8.319 7.352 1.00 91.88 85 ARG A N 1
ATOM 647 C CA . ARG A 1 85 ? -5.163 -8.430 7.455 1.00 91.88 85 ARG A CA 1
ATOM 648 C C . ARG A 1 85 ? -5.827 -8.832 6.146 1.00 91.88 85 ARG A C 1
ATOM 650 O O . ARG A 1 85 ? -6.712 -9.685 6.171 1.00 91.88 85 ARG A O 1
ATOM 657 N N . ILE A 1 86 ? -5.388 -8.277 5.020 1.00 92.06 86 ILE A N 1
ATOM 658 C CA . ILE A 1 86 ? -5.882 -8.651 3.691 1.00 92.06 86 ILE A CA 1
ATOM 659 C C . ILE A 1 86 ? -5.613 -10.136 3.438 1.00 92.06 86 ILE A C 1
ATOM 661 O O . ILE A 1 86 ? -6.509 -10.843 2.986 1.00 92.06 86 ILE A O 1
ATOM 665 N N . SER A 1 87 ? -4.440 -10.652 3.819 1.00 91.44 87 SER A N 1
ATOM 666 C CA . SER A 1 87 ? -4.105 -12.072 3.642 1.00 91.44 87 SER A CA 1
ATOM 667 C C . SER A 1 87 ? -5.035 -13.023 4.393 1.00 91.44 87 SER A C 1
ATOM 669 O O . SER A 1 87 ? -5.283 -14.137 3.939 1.00 91.44 87 SER A O 1
ATOM 671 N N . LYS A 1 88 ? -5.613 -12.581 5.517 1.00 90.44 88 LYS A N 1
ATOM 672 C CA . LYS A 1 88 ? -6.621 -13.361 6.247 1.00 90.44 88 LYS A CA 1
ATOM 673 C C . LYS A 1 88 ? -7.960 -13.429 5.503 1.00 90.44 88 LYS A C 1
ATOM 675 O O . LYS A 1 88 ? -8.732 -14.339 5.770 1.00 90.44 88 LYS A O 1
ATOM 680 N N . LYS A 1 89 ? -8.235 -12.479 4.601 1.00 88.81 89 LYS A N 1
ATOM 681 C CA . LYS A 1 89 ? -9.463 -12.415 3.791 1.00 88.81 89 LYS A CA 1
ATOM 682 C C . LYS A 1 89 ? -9.291 -13.045 2.405 1.00 88.81 89 LYS A C 1
ATOM 684 O O . LYS A 1 89 ? -10.170 -13.773 1.970 1.00 88.81 89 LYS A O 1
ATOM 689 N N . LEU A 1 90 ? -8.181 -12.756 1.719 1.00 87.94 90 LEU A N 1
ATOM 690 C CA . LEU A 1 90 ? -7.930 -13.169 0.329 1.00 87.94 90 LEU A CA 1
ATOM 691 C C . LEU A 1 90 ? -7.050 -14.423 0.198 1.00 87.94 90 LEU A C 1
ATOM 693 O O . LEU A 1 90 ? -6.970 -14.997 -0.885 1.00 87.94 90 LEU A O 1
ATOM 697 N N . GLY A 1 91 ? -6.399 -14.859 1.281 1.00 87.19 91 GLY A N 1
ATOM 698 C CA . GLY A 1 91 ? -5.572 -16.065 1.321 1.00 87.19 91 GLY A CA 1
ATOM 699 C C . GLY A 1 91 ? -4.077 -15.805 1.543 1.00 87.19 91 GLY A C 1
ATOM 700 O O . GLY A 1 91 ? -3.567 -14.689 1.419 1.00 87.19 91 GLY A O 1
ATOM 701 N N . GLY A 1 92 ? -3.356 -16.880 1.884 1.00 80.62 92 GLY A N 1
ATOM 702 C CA . GLY A 1 92 ? -1.948 -16.834 2.299 1.00 80.62 92 GLY A CA 1
ATOM 703 C C . GLY A 1 92 ? -0.977 -16.299 1.243 1.00 80.62 92 GLY A C 1
ATOM 704 O O . GLY A 1 92 ? 0.042 -15.724 1.617 1.00 80.62 92 GLY A O 1
ATOM 705 N N . TRP A 1 93 ? -1.318 -16.400 -0.045 1.00 82.94 93 TRP A N 1
ATOM 706 C CA . TRP A 1 93 ? -0.529 -15.846 -1.153 1.00 82.94 93 TRP A CA 1
ATOM 707 C C . TRP A 1 93 ? -0.335 -14.325 -1.032 1.00 82.94 93 TRP A C 1
ATOM 709 O O . TRP A 1 93 ? 0.695 -13.787 -1.424 1.00 82.94 93 TRP A O 1
ATOM 719 N N . PHE A 1 94 ? -1.264 -13.614 -0.390 1.00 82.06 94 PHE A N 1
ATOM 720 C CA . PHE A 1 94 ? -1.123 -12.173 -0.191 1.00 82.06 94 PHE A CA 1
ATOM 721 C C . PHE A 1 94 ? 0.029 -11.821 0.771 1.00 82.06 94 PHE A C 1
ATOM 723 O O . PHE A 1 94 ? 0.529 -10.701 0.766 1.00 82.06 94 PHE A O 1
ATOM 730 N N . LYS A 1 95 ? 0.514 -12.776 1.582 1.00 78.38 95 LYS A N 1
ATOM 731 C CA . LYS A 1 95 ? 1.656 -12.556 2.486 1.00 78.38 95 LYS A CA 1
ATOM 732 C C . LYS A 1 95 ? 2.982 -12.385 1.748 1.00 78.38 95 LYS A C 1
ATOM 734 O O . LYS A 1 95 ? 3.899 -11.819 2.338 1.00 78.38 95 LYS A O 1
ATOM 739 N N . TYR A 1 96 ? 3.093 -12.810 0.486 1.00 77.75 96 TYR A N 1
ATOM 740 C CA . TYR A 1 96 ? 4.315 -12.611 -0.303 1.00 77.75 96 TYR A CA 1
ATOM 741 C C . TYR A 1 96 ? 4.648 -11.122 -0.488 1.00 77.75 96 TYR A C 1
ATOM 743 O O . TYR A 1 96 ? 5.822 -10.760 -0.513 1.00 77.75 96 TYR A O 1
ATOM 751 N N . PHE A 1 97 ? 3.639 -10.243 -0.461 1.00 72.06 97 PHE A N 1
ATOM 752 C CA . PHE A 1 97 ? 3.832 -8.789 -0.457 1.00 72.06 97 PHE A CA 1
ATOM 753 C C . PHE A 1 97 ? 4.652 -8.300 0.742 1.00 72.06 97 PHE A C 1
ATOM 755 O O . PHE A 1 97 ? 5.461 -7.387 0.606 1.00 72.06 97 PHE A O 1
ATOM 762 N N . ARG A 1 98 ? 4.501 -8.934 1.912 1.00 64.19 98 ARG A N 1
ATOM 763 C CA . ARG A 1 98 ? 5.290 -8.596 3.104 1.00 64.19 98 ARG A CA 1
ATOM 764 C C . ARG A 1 98 ? 6.775 -8.881 2.891 1.00 64.19 98 ARG A C 1
ATOM 766 O O . ARG A 1 98 ? 7.604 -8.098 3.329 1.00 64.19 98 ARG A O 1
ATOM 773 N N . GLY A 1 99 ? 7.109 -9.976 2.206 1.00 64.62 99 GLY A N 1
ATOM 774 C CA . GLY A 1 99 ? 8.498 -10.314 1.884 1.00 64.62 99 GLY A CA 1
ATOM 775 C C . GLY A 1 99 ? 9.164 -9.252 1.007 1.00 64.62 99 GLY A C 1
ATOM 776 O O . GLY A 1 99 ? 10.312 -8.891 1.248 1.00 64.62 99 GLY A O 1
ATOM 777 N N . ILE A 1 100 ? 8.415 -8.693 0.054 1.00 66.00 100 ILE A N 1
ATOM 778 C CA . ILE A 1 100 ? 8.886 -7.623 -0.836 1.00 66.00 100 ILE A CA 1
ATOM 779 C C . ILE A 1 100 ? 9.086 -6.311 -0.057 1.00 66.00 100 ILE A C 1
ATOM 781 O O . ILE A 1 100 ? 10.133 -5.679 -0.187 1.00 66.00 100 ILE A O 1
ATOM 785 N N . LEU A 1 101 ? 8.130 -5.938 0.804 1.00 63.94 101 LEU A N 1
ATOM 786 C CA . LEU A 1 101 ? 8.217 -4.744 1.660 1.00 63.94 101 LEU A CA 1
ATOM 787 C C . LEU A 1 101 ? 9.409 -4.807 2.624 1.00 63.94 101 LEU A C 1
ATOM 789 O O . LEU A 1 101 ? 10.182 -3.857 2.732 1.00 63.94 101 LEU A O 1
ATOM 793 N N . HIS A 1 102 ? 9.585 -5.950 3.287 1.00 58.75 102 HIS A N 1
ATOM 794 C CA . HIS A 1 102 ? 10.670 -6.162 4.239 1.00 58.75 102 HIS A CA 1
ATOM 795 C C . HIS A 1 102 ? 12.037 -6.221 3.537 1.00 58.75 102 HIS A C 1
ATOM 797 O O . HIS A 1 102 ? 13.029 -5.748 4.084 1.00 58.75 102 HIS A O 1
ATOM 803 N N . GLY A 1 103 ? 12.089 -6.733 2.301 1.00 60.34 103 GLY A N 1
ATOM 804 C CA . GLY A 1 103 ? 13.271 -6.648 1.441 1.00 60.34 103 GLY A CA 1
ATOM 805 C C . GLY A 1 103 ? 13.658 -5.198 1.139 1.00 60.34 103 GLY A C 1
ATOM 806 O O . GLY A 1 103 ? 14.812 -4.822 1.318 1.00 60.34 103 GLY A O 1
ATOM 807 N N . PHE A 1 104 ? 12.698 -4.347 0.782 1.00 57.78 104 PHE A N 1
ATOM 808 C CA . PHE A 1 104 ? 12.956 -2.918 0.569 1.00 57.78 104 PHE A CA 1
ATOM 809 C C . PHE A 1 104 ? 13.396 -2.187 1.848 1.00 57.78 104 PHE A C 1
ATOM 811 O O . PHE A 1 104 ? 14.280 -1.334 1.792 1.00 57.78 104 PHE A O 1
ATOM 818 N N . TYR A 1 105 ? 12.816 -2.537 3.001 1.00 53.41 105 TYR A N 1
ATOM 819 C CA . TYR A 1 105 ? 13.162 -1.945 4.297 1.00 53.41 105 TYR A CA 1
ATOM 820 C C . TYR A 1 105 ? 14.552 -2.373 4.798 1.00 53.41 105 TYR A C 1
ATOM 822 O O . TYR A 1 105 ? 15.279 -1.554 5.354 1.00 53.41 105 TYR A O 1
ATOM 830 N N . MET A 1 106 ? 14.946 -3.637 4.591 1.00 49.50 106 MET A N 1
ATOM 831 C CA . MET A 1 106 ? 16.242 -4.160 5.048 1.00 49.50 106 MET A CA 1
ATOM 832 C C . MET A 1 106 ? 17.405 -3.887 4.085 1.00 49.50 106 MET A C 1
ATOM 834 O O . MET A 1 106 ? 18.530 -3.719 4.545 1.00 49.50 106 MET A O 1
ATOM 838 N N . TYR A 1 107 ? 17.165 -3.814 2.772 1.00 51.59 107 TYR A N 1
ATOM 839 C CA . TYR A 1 107 ? 18.209 -3.573 1.761 1.00 51.59 107 TYR A CA 1
ATOM 840 C C . TYR A 1 107 ? 18.269 -2.121 1.272 1.00 51.59 107 TYR A C 1
ATOM 842 O O . TYR A 1 107 ? 18.728 -1.875 0.155 1.00 51.59 107 TYR A O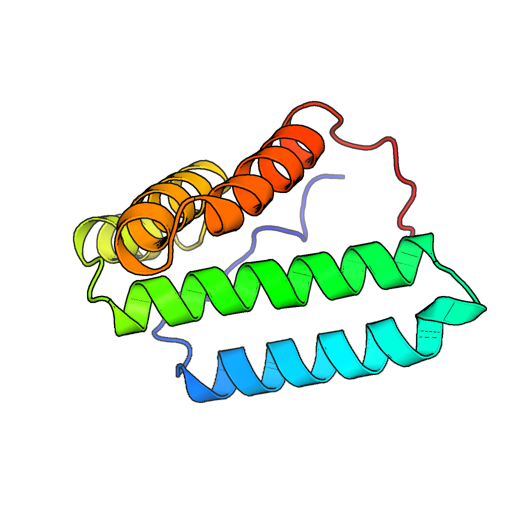 1
ATOM 850 N N . GLY A 1 108 ? 17.797 -1.169 2.085 1.00 47.53 108 GLY A N 1
ATOM 851 C CA . GLY A 1 108 ? 17.645 0.247 1.740 1.00 47.53 108 GLY A CA 1
ATOM 852 C C . GLY A 1 108 ? 18.792 0.833 0.905 1.00 47.53 108 GLY A C 1
ATOM 853 O O . GLY A 1 108 ? 19.783 1.307 1.453 1.00 47.53 108 GLY A O 1
ATOM 854 N N . GLY A 1 109 ? 18.625 0.843 -0.424 1.00 48.59 109 GLY A N 1
ATOM 855 C CA . GLY A 1 109 ? 19.465 1.610 -1.350 1.00 48.59 109 GLY A CA 1
ATOM 856 C C . GLY A 1 109 ? 20.346 0.862 -2.364 1.00 48.59 109 GLY A C 1
ATOM 857 O O . GLY A 1 109 ? 21.047 1.552 -3.095 1.00 48.59 109 GLY A O 1
ATOM 858 N N . TYR A 1 110 ? 20.328 -0.475 -2.489 1.00 40.56 110 TYR A N 1
ATOM 859 C CA . TYR A 1 110 ? 21.179 -1.188 -3.481 1.00 40.56 110 TYR A CA 1
ATOM 860 C C . TYR A 1 110 ? 20.475 -1.718 -4.739 1.00 40.56 110 TYR A C 1
ATOM 862 O O . TYR A 1 110 ? 21.056 -2.498 -5.488 1.00 40.56 110 TYR A O 1
ATOM 870 N N . PHE A 1 111 ? 19.259 -1.262 -5.031 1.00 41.31 111 PHE A N 1
ATOM 871 C CA . PHE A 1 111 ? 18.799 -1.243 -6.417 1.00 41.31 111 PHE A CA 1
ATOM 872 C C . PHE A 1 111 ? 18.823 0.214 -6.872 1.00 41.31 111 PHE A C 1
ATOM 874 O O . PHE A 1 111 ? 17.985 0.990 -6.406 1.00 41.31 111 PHE A O 1
ATOM 881 N N . PRO A 1 112 ? 19.793 0.620 -7.715 1.00 36.16 112 PRO A N 1
ATOM 882 C CA . PRO A 1 112 ? 19.855 1.964 -8.256 1.00 36.16 112 PRO A CA 1
ATOM 883 C C . PRO A 1 112 ? 18.730 2.101 -9.281 1.00 36.16 112 PRO A C 1
ATOM 885 O O . PRO A 1 112 ? 18.932 2.037 -10.487 1.00 36.16 112 PRO A O 1
ATOM 888 N N . LEU A 1 113 ? 17.513 2.275 -8.785 1.00 40.31 113 LEU A N 1
ATOM 889 C CA . LEU A 1 113 ? 16.430 2.883 -9.531 1.00 40.31 113 LEU A CA 1
ATOM 890 C C . LEU A 1 113 ? 16.711 4.382 -9.555 1.00 40.31 113 LEU A C 1
ATOM 892 O O . LEU A 1 113 ? 16.079 5.152 -8.835 1.00 40.31 113 LEU A O 1
ATOM 896 N N . ASN A 1 114 ? 17.710 4.784 -10.343 1.00 29.16 114 ASN A N 1
ATOM 897 C CA . ASN A 1 114 ? 17.753 6.157 -10.817 1.00 29.16 114 ASN A CA 1
ATOM 898 C C . ASN A 1 114 ? 16.499 6.337 -11.678 1.00 29.16 114 ASN A C 1
ATOM 900 O O . ASN A 1 114 ? 16.374 5.721 -12.738 1.00 29.16 114 ASN A O 1
ATOM 904 N N . LEU A 1 115 ? 15.547 7.064 -11.093 1.00 35.06 115 LEU A N 1
ATOM 905 C CA . LEU A 1 115 ? 14.311 7.560 -11.690 1.00 35.06 115 LEU A CA 1
ATOM 906 C C . LEU A 1 115 ? 14.588 8.392 -12.943 1.00 35.06 115 LEU A C 1
ATOM 908 O O . LEU A 1 115 ? 15.619 9.102 -12.957 1.00 35.06 115 LEU A O 1
#